Protein AF-A0A3D1BM35-F1 (afdb_monomer)

Structure (mmCIF, N/CA/C/O backbone):
data_AF-A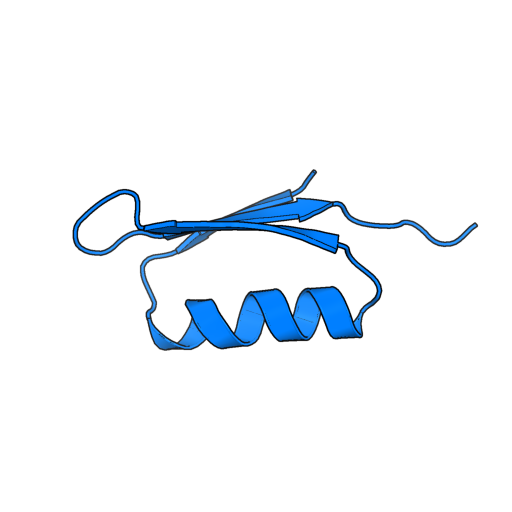0A3D1BM35-F1
#
_entry.id   AF-A0A3D1BM35-F1
#
loop_
_atom_site.group_PDB
_atom_site.id
_atom_site.type_symbol
_atom_site.label_atom_id
_atom_site.label_alt_id
_atom_site.label_comp_id
_atom_site.label_asym_id
_atom_site.label_entity_id
_atom_site.label_seq_id
_atom_site.pdbx_PDB_ins_code
_atom_site.Cartn_x
_atom_site.Cartn_y
_atom_site.Cartn_z
_atom_site.occupancy
_atom_site.B_iso_or_equiv
_atom_site.auth_seq_id
_atom_site.auth_comp_id
_atom_site.auth_asym_id
_atom_site.auth_atom_id
_atom_site.pdbx_PDB_model_num
ATOM 1 N N . VAL A 1 1 ? -5.673 5.711 -12.491 1.00 92.38 1 VAL A N 1
ATOM 2 C CA . VAL A 1 1 ? -5.327 5.600 -11.053 1.00 92.38 1 VAL A CA 1
ATOM 3 C C . VAL A 1 1 ? -6.258 4.564 -10.454 1.00 92.38 1 VAL A C 1
ATOM 5 O O . VAL A 1 1 ? -7.435 4.603 -10.782 1.00 92.38 1 VAL A O 1
ATOM 8 N N . LEU A 1 2 ? -5.722 3.612 -9.693 1.00 96.06 2 LEU A N 1
ATOM 9 C CA . LEU A 1 2 ? -6.471 2.603 -8.949 1.00 96.06 2 LEU A CA 1
ATOM 10 C C . LEU A 1 2 ? -6.563 3.048 -7.489 1.00 96.06 2 LEU A C 1
ATOM 12 O O . LEU A 1 2 ? -5.558 3.474 -6.922 1.00 96.06 2 LEU A O 1
ATOM 16 N N . GLU A 1 3 ? -7.745 2.927 -6.902 1.00 97.75 3 GLU A N 1
ATOM 17 C CA . GLU A 1 3 ? -7.981 3.161 -5.482 1.00 97.75 3 GLU A CA 1
ATOM 18 C C . GLU A 1 3 ? -8.415 1.853 -4.822 1.00 97.75 3 GLU A C 1
ATOM 20 O O . GLU A 1 3 ? -9.218 1.104 -5.378 1.00 97.75 3 GLU A O 1
ATOM 25 N N . ILE A 1 4 ? -7.831 1.563 -3.665 1.00 97.56 4 ILE A N 1
ATOM 26 C CA . ILE A 1 4 ? -8.061 0.346 -2.896 1.00 97.56 4 ILE A CA 1
ATOM 27 C C . ILE A 1 4 ? -8.507 0.781 -1.504 1.00 97.56 4 ILE A C 1
ATOM 29 O O . ILE A 1 4 ? -7.745 1.442 -0.800 1.00 97.56 4 ILE A O 1
ATOM 33 N N . LEU A 1 5 ? -9.726 0.401 -1.126 1.00 98.00 5 LEU A N 1
ATOM 34 C CA . LEU A 1 5 ? -10.264 0.557 0.222 1.00 98.00 5 LEU A CA 1
ATOM 35 C C . LEU A 1 5 ? -10.184 -0.794 0.938 1.00 98.00 5 LEU A C 1
ATOM 37 O O . LEU A 1 5 ? -10.630 -1.802 0.387 1.00 98.00 5 LEU A O 1
ATOM 41 N N . LEU A 1 6 ? -9.597 -0.825 2.132 1.00 97.38 6 LEU A N 1
ATOM 42 C CA . LEU A 1 6 ? -9.453 -2.048 2.922 1.00 97.38 6 LEU A CA 1
ATOM 43 C C . LEU A 1 6 ? -9.465 -1.770 4.427 1.00 97.38 6 LEU A C 1
ATOM 45 O O . LEU A 1 6 ? -9.041 -0.705 4.861 1.00 97.38 6 LEU A O 1
ATOM 49 N N . ASP A 1 7 ? -9.850 -2.769 5.211 1.00 97.50 7 ASP A N 1
ATOM 50 C CA . ASP A 1 7 ? -9.878 -2.761 6.680 1.00 97.50 7 ASP A CA 1
ATOM 51 C C . ASP A 1 7 ? -8.885 -3.766 7.299 1.00 97.50 7 ASP A C 1
ATOM 53 O O . ASP A 1 7 ? -8.904 -4.034 8.499 1.00 97.50 7 ASP A O 1
ATOM 57 N N . TYR A 1 8 ? -7.995 -4.336 6.479 1.00 96.44 8 TYR A N 1
ATOM 58 C CA . TYR A 1 8 ? -7.085 -5.409 6.872 1.00 96.44 8 TYR A CA 1
ATOM 59 C C . TYR A 1 8 ? -5.656 -4.891 7.141 1.00 96.44 8 TYR A C 1
ATOM 61 O O . TYR A 1 8 ? -4.916 -4.608 6.188 1.00 96.44 8 TYR A O 1
ATOM 69 N N . PRO A 1 9 ? -5.202 -4.802 8.413 1.00 91.62 9 PRO A N 1
ATOM 70 C CA . PRO A 1 9 ? -3.975 -4.084 8.769 1.00 91.62 9 PRO A CA 1
ATOM 71 C C . PRO A 1 9 ? -2.699 -4.615 8.107 1.00 91.62 9 PRO A C 1
ATOM 73 O O . PRO A 1 9 ? -1.771 -3.872 7.779 1.00 91.62 9 PRO A O 1
ATOM 76 N N . GLU A 1 10 ? -2.645 -5.924 7.884 1.00 93.31 10 GLU A N 1
ATOM 77 C CA . GLU A 1 10 ? -1.475 -6.599 7.325 1.00 93.31 10 GLU A CA 1
ATOM 78 C C . GLU A 1 10 ? -1.294 -6.287 5.832 1.00 93.31 10 GLU A C 1
ATOM 80 O O . GLU A 1 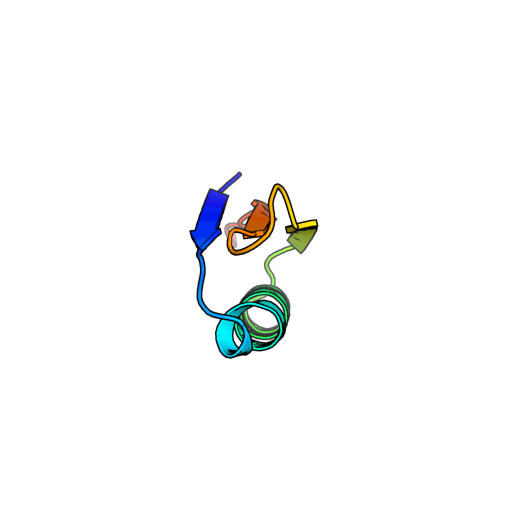10 ? -0.163 -6.236 5.333 1.00 93.31 10 GLU A O 1
ATOM 85 N N . ALA A 1 11 ? -2.388 -6.007 5.118 1.00 96.31 11 ALA A N 1
ATOM 86 C CA . ALA A 1 11 ? -2.355 -5.652 3.704 1.00 96.31 11 ALA A CA 1
ATOM 87 C C . ALA A 1 11 ? -1.870 -4.216 3.451 1.00 96.31 11 ALA A C 1
ATOM 89 O O . ALA A 1 11 ? -1.269 -3.972 2.403 1.00 96.31 11 ALA A O 1
ATOM 90 N N . ILE A 1 12 ? -2.001 -3.306 4.425 1.00 96.00 12 ILE A N 1
ATOM 91 C CA . ILE A 1 12 ? -1.570 -1.899 4.303 1.00 96.00 12 ILE A CA 1
ATOM 92 C C . ILE A 1 12 ? -0.080 -1.791 3.960 1.00 96.00 12 ILE A C 1
ATOM 94 O O . ILE A 1 12 ? 0.325 -0.906 3.216 1.00 96.00 12 ILE A O 1
ATOM 98 N N . ARG A 1 13 ? 0.755 -2.707 4.470 1.00 94.12 13 ARG A N 1
ATOM 99 C CA . ARG A 1 13 ? 2.202 -2.724 4.185 1.00 94.12 13 ARG A CA 1
ATOM 100 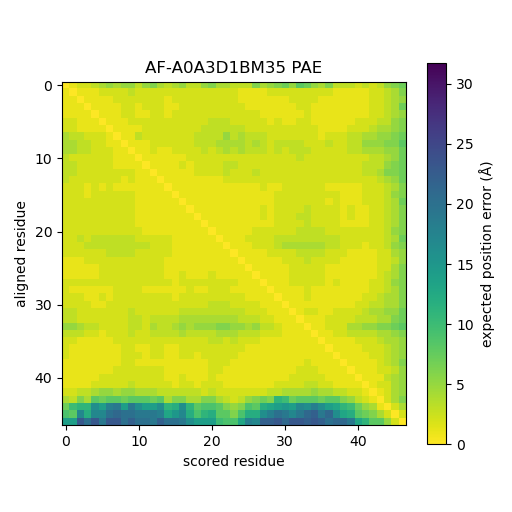C C . ARG A 1 13 ? 2.560 -3.574 2.968 1.00 94.12 13 ARG A C 1
ATOM 102 O O . ARG A 1 13 ? 3.536 -3.285 2.279 1.00 94.12 13 ARG A O 1
ATOM 109 N N . ARG A 1 14 ? 1.800 -4.644 2.715 1.00 97.44 14 ARG A N 1
ATOM 110 C CA . ARG A 1 14 ? 2.092 -5.608 1.643 1.00 97.44 14 ARG A CA 1
ATOM 111 C C . ARG A 1 14 ? 1.692 -5.078 0.270 1.00 97.44 14 ARG A C 1
ATOM 113 O O . ARG A 1 14 ? 2.462 -5.246 -0.672 1.00 97.44 14 ARG A O 1
ATOM 120 N N . ILE A 1 15 ? 0.531 -4.429 0.164 1.00 96.75 15 ILE A N 1
ATOM 121 C CA . ILE A 1 15 ? 0.001 -3.930 -1.110 1.00 96.75 15 ILE A CA 1
ATOM 122 C C . ILE A 1 15 ? 0.918 -2.858 -1.715 1.00 96.75 15 ILE A C 1
ATOM 124 O O . ILE A 1 15 ? 1.347 -3.067 -2.847 1.00 96.75 15 ILE A O 1
ATOM 128 N N . PRO A 1 16 ? 1.303 -1.772 -1.011 1.00 97.25 16 PRO A N 1
ATOM 129 C CA . PRO A 1 16 ? 2.163 -0.740 -1.595 1.00 97.25 16 PRO A CA 1
ATOM 130 C C . PRO A 1 16 ? 3.489 -1.311 -2.097 1.00 97.25 16 PRO A C 1
ATOM 132 O O . PRO A 1 16 ? 3.857 -1.089 -3.245 1.00 97.25 16 PRO A O 1
ATOM 135 N N . LYS A 1 17 ? 4.137 -2.154 -1.281 1.00 97.50 17 LYS A N 1
ATOM 136 C CA . LYS A 1 17 ? 5.391 -2.823 -1.643 1.00 97.50 17 LYS A CA 1
ATOM 137 C C . LYS A 1 17 ? 5.246 -3.697 -2.890 1.00 97.50 17 LYS A C 1
ATOM 139 O O . LYS A 1 17 ? 6.119 -3.686 -3.750 1.00 97.50 17 LYS A O 1
ATOM 144 N N . ALA A 1 18 ? 4.165 -4.470 -2.995 1.00 97.06 18 ALA A N 1
ATOM 145 C CA . ALA A 1 18 ? 3.912 -5.286 -4.178 1.00 97.06 18 ALA A CA 1
ATOM 146 C C . ALA A 1 18 ? 3.699 -4.412 -5.422 1.00 97.06 18 ALA A C 1
ATOM 148 O O . ALA A 1 18 ? 4.270 -4.699 -6.467 1.00 97.06 18 ALA A O 1
ATOM 149 N N . MET A 1 19 ? 2.928 -3.328 -5.302 1.00 96.50 19 MET A N 1
ATOM 150 C CA . MET A 1 19 ? 2.668 -2.408 -6.412 1.00 96.50 19 MET A CA 1
ATOM 151 C C . MET A 1 19 ? 3.956 -1.747 -6.915 1.00 96.50 19 MET A C 1
ATOM 153 O O . MET A 1 19 ? 4.190 -1.737 -8.120 1.00 96.50 19 MET A O 1
ATOM 157 N N . GLU A 1 20 ? 4.822 -1.282 -6.013 1.00 95.94 20 GLU A N 1
ATOM 158 C CA . GLU A 1 20 ? 6.144 -0.744 -6.369 1.00 95.94 20 GLU A CA 1
ATOM 159 C C . GLU A 1 20 ? 7.036 -1.796 -7.035 1.00 95.94 20 GLU A C 1
ATOM 161 O O . GLU A 1 20 ? 7.651 -1.519 -8.063 1.00 95.94 20 GLU A O 1
ATOM 166 N N . ASN A 1 21 ? 7.054 -3.029 -6.515 1.00 97.00 21 ASN A N 1
ATOM 167 C CA . ASN A 1 21 ? 7.804 -4.136 -7.119 1.00 97.00 21 ASN A CA 1
ATOM 168 C C . ASN A 1 21 ? 7.327 -4.475 -8.541 1.00 97.00 21 ASN A C 1
ATOM 170 O O . ASN A 1 21 ? 8.124 -4.925 -9.359 1.00 97.00 21 ASN A O 1
ATOM 174 N N . TYR A 1 22 ? 6.044 -4.263 -8.841 1.00 94.69 22 TYR A N 1
ATOM 175 C CA . TYR A 1 22 ? 5.483 -4.425 -10.185 1.00 94.69 22 TYR A CA 1
ATOM 176 C C . TYR A 1 22 ? 5.687 -3.195 -11.085 1.00 94.69 22 TYR A C 1
ATOM 178 O O . TYR A 1 22 ? 5.147 -3.144 -12.188 1.00 94.69 22 TYR A O 1
ATOM 186 N N . GLY A 1 23 ? 6.464 -2.204 -10.637 1.00 95.62 23 GLY A N 1
ATOM 187 C CA . GLY A 1 23 ? 6.762 -0.994 -11.402 1.00 95.62 23 GLY A CA 1
ATOM 188 C C . GLY A 1 23 ? 5.634 0.034 -11.391 1.00 95.62 23 GLY A C 1
ATOM 189 O O . GLY A 1 23 ? 5.643 0.966 -12.189 1.00 95.62 23 GLY A O 1
ATOM 190 N N . HIS A 1 24 ? 4.644 -0.115 -10.512 1.00 96.50 24 HIS A N 1
ATOM 191 C CA . HIS 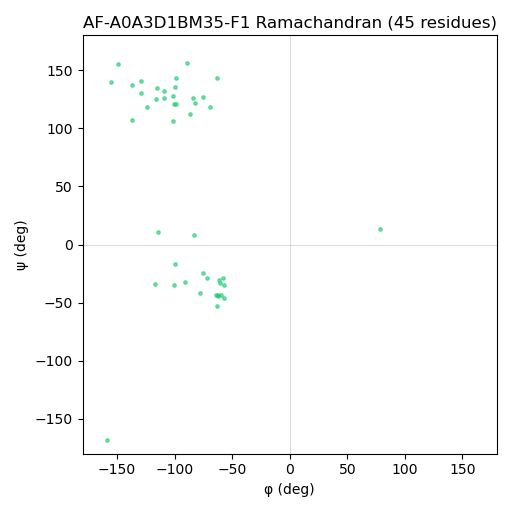A 1 24 ? 3.595 0.880 -10.330 1.00 96.50 24 HIS A CA 1
ATOM 192 C C . HIS A 1 24 ? 3.999 1.905 -9.275 1.00 96.50 24 HIS 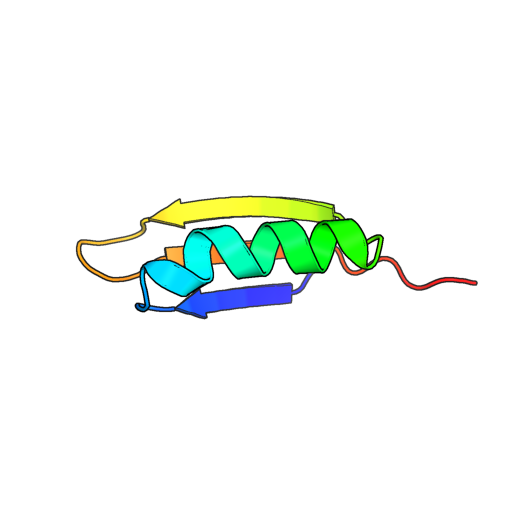A C 1
ATOM 194 O O . HIS A 1 24 ? 4.788 1.629 -8.373 1.00 96.50 24 HIS A O 1
ATOM 200 N N . LYS A 1 25 ? 3.414 3.100 -9.350 1.00 97.38 25 LYS A N 1
ATOM 201 C CA . LYS A 1 25 ? 3.708 4.169 -8.397 1.00 97.38 25 LYS A CA 1
ATOM 202 C C . LYS A 1 25 ? 2.623 4.263 -7.334 1.00 97.38 25 LYS A C 1
ATOM 204 O O . LYS A 1 25 ? 1.464 4.536 -7.650 1.00 97.38 25 LYS A O 1
ATOM 209 N N . VAL A 1 26 ? 2.999 4.108 -6.068 1.00 97.69 26 VAL A N 1
ATOM 210 C CA . VAL A 1 26 ? 2.110 4.397 -4.935 1.00 97.69 26 VAL A CA 1
ATOM 211 C C . VAL A 1 26 ? 2.012 5.912 -4.768 1.00 97.69 26 VAL A C 1
ATOM 213 O O . VAL A 1 26 ? 3.017 6.617 -4.711 1.00 97.69 26 VAL A O 1
ATOM 216 N N . LEU A 1 27 ? 0.785 6.424 -4.745 1.00 98.12 27 LEU A N 1
ATOM 217 C CA . LEU A 1 27 ? 0.496 7.852 -4.604 1.00 98.12 27 LEU A CA 1
ATOM 218 C C . LEU A 1 27 ? 0.106 8.213 -3.173 1.00 98.12 27 LEU A C 1
ATOM 220 O O . LEU A 1 27 ? 0.407 9.312 -2.715 1.00 98.12 27 LEU A O 1
ATOM 224 N N . LYS A 1 28 ? -0.596 7.305 -2.489 1.00 97.19 28 LYS A N 1
ATOM 225 C CA . LYS A 1 28 ? -1.200 7.564 -1.184 1.00 97.19 28 LYS A CA 1
ATOM 226 C C . LYS A 1 28 ? -1.391 6.262 -0.417 1.00 97.19 28 LYS A C 1
ATOM 228 O O . LYS A 1 28 ? -1.800 5.268 -1.010 1.00 97.19 28 LYS A O 1
ATOM 233 N N . VAL A 1 29 ? -1.132 6.305 0.886 1.00 97.56 29 VAL A N 1
ATOM 234 C CA . VAL A 1 29 ? -1.535 5.299 1.876 1.00 97.56 29 VAL A CA 1
ATOM 235 C C . VAL A 1 29 ? -2.031 6.085 3.085 1.00 97.56 29 VAL A C 1
ATOM 237 O O . VAL A 1 29 ? -1.231 6.729 3.760 1.00 97.56 29 VAL A O 1
ATOM 240 N N . GLU A 1 30 ? -3.339 6.104 3.319 1.00 98.06 30 GLU A N 1
ATOM 241 C CA . GLU A 1 30 ? -3.956 6.913 4.376 1.00 98.06 30 GLU A CA 1
ATOM 242 C C . GLU A 1 30 ? -5.020 6.110 5.119 1.00 98.06 30 GLU A C 1
ATOM 244 O O . GLU A 1 30 ? -5.835 5.431 4.498 1.00 98.06 30 GLU A O 1
ATOM 249 N N . GLN A 1 31 ? -5.029 6.226 6.444 1.00 97.69 31 GLN A N 1
ATOM 250 C CA . GLN A 1 31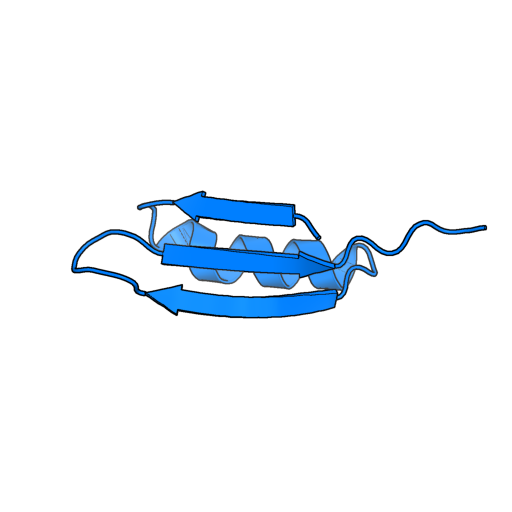 ? -6.123 5.750 7.277 1.00 97.69 31 GLN A CA 1
ATOM 251 C C . GLN A 1 31 ? -7.239 6.793 7.285 1.00 97.69 31 GLN A C 1
ATOM 253 O O . GLN A 1 31 ? -7.007 7.932 7.687 1.00 97.69 31 GLN A O 1
ATOM 258 N N . ILE A 1 32 ? -8.442 6.414 6.857 1.00 97.44 32 ILE A N 1
ATOM 259 C CA . ILE A 1 32 ? -9.568 7.352 6.734 1.00 97.44 32 ILE A CA 1
ATOM 260 C C . ILE A 1 32 ? -10.543 7.276 7.915 1.00 97.44 32 ILE A C 1
ATOM 262 O O . ILE A 1 32 ? -11.328 8.200 8.119 1.00 97.44 32 ILE A O 1
ATOM 266 N N . ASN A 1 33 ? -10.495 6.196 8.704 1.00 96.31 33 ASN A N 1
ATOM 267 C CA . ASN A 1 33 ? -11.215 6.048 9.971 1.00 96.31 33 ASN A CA 1
ATOM 268 C C . ASN A 1 33 ? -10.548 4.969 10.856 1.00 96.31 33 ASN A C 1
ATOM 270 O O . ASN A 1 33 ? -9.438 4.525 10.579 1.00 96.31 33 ASN A O 1
ATOM 274 N N . ASN A 1 34 ? -11.207 4.533 11.932 1.00 95.88 34 ASN A N 1
ATOM 275 C CA . ASN A 1 34 ? -10.626 3.591 12.896 1.00 95.88 34 ASN A CA 1
ATOM 276 C C . ASN A 1 34 ? -10.170 2.252 12.291 1.00 95.88 34 ASN A C 1
ATOM 278 O O . ASN A 1 34 ? -9.231 1.655 12.816 1.00 95.88 34 ASN A O 1
ATOM 282 N N . THR A 1 35 ? -10.800 1.787 11.214 1.00 96.00 35 THR A N 1
ATOM 283 C CA . THR A 1 35 ? -10.514 0.485 10.593 1.00 96.00 35 THR A CA 1
ATOM 284 C C . THR A 1 35 ? -9.996 0.617 9.170 1.00 96.00 35 THR A C 1
ATOM 286 O O . THR A 1 35 ? -9.123 -0.149 8.770 1.00 96.00 35 THR A O 1
ATOM 289 N N . ASP A 1 36 ? -10.477 1.612 8.431 1.00 97.75 36 ASP A N 1
ATOM 290 C CA . ASP A 1 36 ? -10.378 1.626 6.980 1.00 97.75 36 ASP A CA 1
ATOM 291 C C . ASP A 1 36 ? -9.212 2.474 6.478 1.00 97.75 36 ASP A C 1
ATOM 293 O O . ASP A 1 36 ? -8.899 3.557 6.989 1.00 97.75 36 ASP A O 1
ATOM 297 N N . TRP A 1 37 ? -8.609 1.984 5.402 1.00 98.38 37 TRP A N 1
ATOM 298 C CA . TRP A 1 37 ? -7.458 2.562 4.735 1.00 98.38 37 TRP A CA 1
ATOM 299 C C . TRP A 1 37 ? -7.710 2.703 3.246 1.00 98.38 37 TRP A C 1
ATOM 301 O O . TRP A 1 37 ? -8.250 1.804 2.602 1.00 98.38 37 TRP A O 1
ATOM 311 N N . VAL A 1 38 ? -7.235 3.813 2.693 1.00 98.19 38 VAL A N 1
ATOM 312 C CA . VAL A 1 38 ? -7.221 4.091 1.262 1.00 98.19 38 VAL A CA 1
ATOM 313 C C . VAL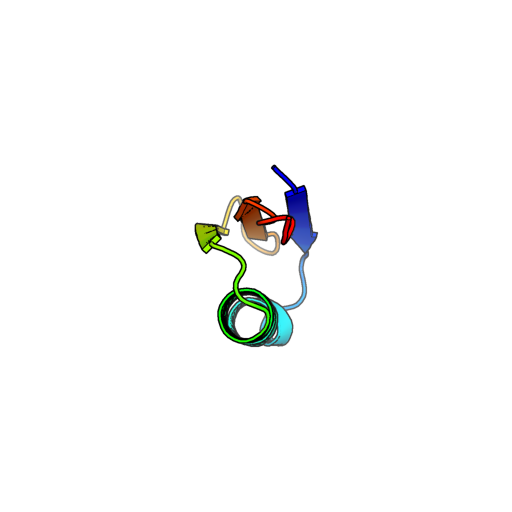 A 1 38 ? -5.787 4.025 0.758 1.00 98.19 38 VAL A C 1
ATOM 315 O O . VAL A 1 38 ? -4.898 4.725 1.253 1.00 98.19 38 VAL A O 1
ATOM 318 N N . ILE A 1 39 ? -5.568 3.210 -0.272 1.00 98.31 39 ILE A N 1
ATOM 319 C CA . I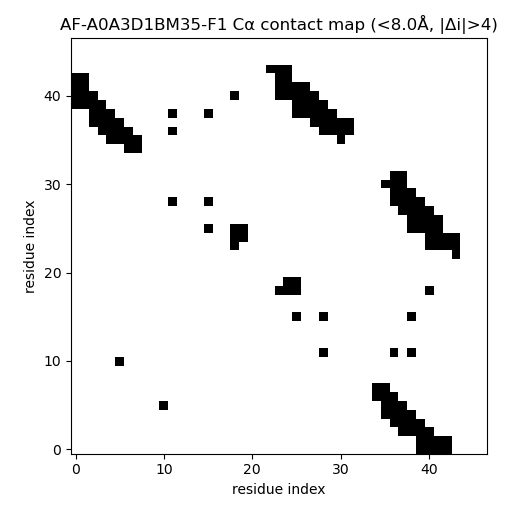LE A 1 39 ? -4.319 3.154 -1.029 1.00 98.31 39 ILE A CA 1
ATOM 320 C C . ILE A 1 39 ? -4.607 3.594 -2.462 1.00 98.31 39 ILE A C 1
ATOM 322 O O . ILE A 1 39 ? -5.453 3.009 -3.134 1.00 98.31 39 ILE A O 1
ATOM 326 N N . GLN A 1 40 ? -3.879 4.596 -2.953 1.00 98.25 40 GLN A N 1
ATOM 327 C CA . GLN A 1 40 ? -3.958 5.023 -4.351 1.00 98.25 40 GLN A CA 1
ATOM 328 C C . GLN A 1 40 ? -2.687 4.642 -5.097 1.00 98.25 40 GLN A C 1
ATOM 330 O O . GLN A 1 40 ? -1.573 4.916 -4.645 1.00 98.25 40 GLN A O 1
ATOM 335 N N . VAL A 1 41 ? -2.858 4.049 -6.274 1.00 98.00 41 VAL A N 1
ATOM 336 C CA . VAL A 1 41 ? -1.773 3.557 -7.123 1.00 98.00 41 VAL A CA 1
ATOM 337 C C . VAL A 1 41 ? -1.959 4.088 -8.539 1.00 98.00 41 VAL A C 1
ATOM 339 O O . VAL A 1 41 ? -3.025 3.968 -9.150 1.00 98.00 41 VAL A O 1
ATOM 342 N N . ARG A 1 42 ? -0.909 4.665 -9.114 1.00 97.25 42 ARG A N 1
ATOM 343 C CA . ARG A 1 42 ? -0.832 4.898 -10.554 1.00 97.25 42 ARG A CA 1
ATOM 344 C C . ARG A 1 42 ? -0.271 3.642 -11.203 1.00 97.25 42 ARG A C 1
ATOM 346 O O . ARG A 1 42 ? 0.886 3.292 -10.992 1.00 97.25 42 ARG A O 1
ATOM 353 N N . LYS A 1 43 ? -1.119 2.961 -11.972 1.00 93.88 43 LYS A N 1
ATOM 354 C CA . LYS A 1 43 ? -0.687 1.864 -12.830 1.00 93.88 43 LYS A CA 1
ATOM 355 C C . LYS A 1 43 ? 0.148 2.450 -13.961 1.00 93.88 43 LYS A C 1
ATOM 357 O O . LYS A 1 43 ? -0.367 3.254 -14.732 1.00 93.88 43 LYS A O 1
ATOM 362 N N . GLU A 1 44 ? 1.401 2.040 -14.025 1.00 90.81 44 GLU A N 1
ATOM 363 C CA . GLU A 1 44 ? 2.237 2.243 -15.201 1.00 90.81 44 GLU A CA 1
ATO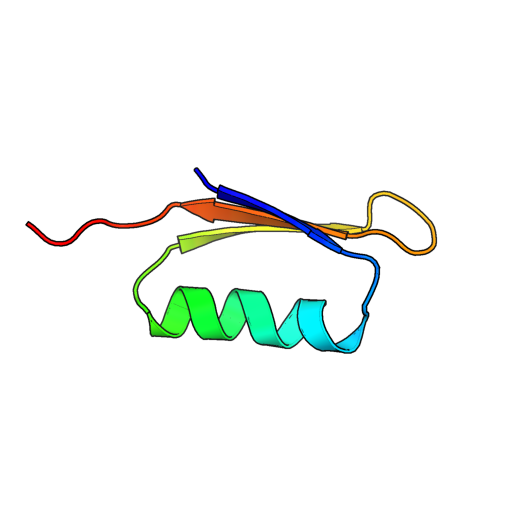M 364 C C . GLU A 1 44 ? 1.926 1.094 -16.171 1.00 90.81 44 GLU A C 1
ATOM 366 O O . GLU A 1 44 ? 1.901 -0.075 -15.769 1.00 90.81 44 GLU A O 1
ATOM 371 N N . VAL A 1 45 ? 1.579 1.425 -17.413 1.00 81.25 45 VAL A N 1
ATOM 372 C CA . VAL A 1 45 ? 1.400 0.448 -18.493 1.00 81.25 45 VAL A CA 1
ATOM 373 C C . VAL A 1 45 ? 2.704 0.490 -19.277 1.00 81.25 45 VAL A C 1
ATOM 375 O O . VAL A 1 45 ? 3.097 1.570 -19.703 1.00 81.25 45 VAL A O 1
ATOM 378 N N . GLY A 1 46 ? 3.410 -0.637 -19.378 1.00 70.56 46 GLY A N 1
ATOM 379 C CA . GLY A 1 46 ? 4.552 -0.725 -20.290 1.00 70.56 46 GLY A CA 1
ATOM 380 C C . GLY A 1 46 ? 4.072 -0.538 -21.729 1.00 70.56 46 GLY A C 1
ATOM 381 O O . GLY A 1 46 ? 2.961 -0.977 -22.039 1.00 70.56 46 GLY A O 1
ATOM 382 N N . ASP A 1 47 ? 4.879 0.142 -22.545 1.00 60.38 47 ASP A N 1
ATOM 383 C CA . ASP A 1 47 ? 4.643 0.317 -23.986 1.00 60.38 47 ASP A CA 1
ATOM 384 C C . ASP A 1 47 ? 4.518 -1.025 -24.730 1.00 60.38 47 ASP A C 1
ATOM 386 O O . ASP A 1 47 ? 5.237 -1.989 -24.361 1.00 60.38 47 ASP A O 1
#

Sequence (47 aa):
VLEILLDYPEAIRRIPKAMENYGHKVLKVEQINNTDWVIQVRKEVGD

Secondary structure (DSSP, 8-state):
-EEEEE--HHHHHHHHHHHHHTTPEEEEEEE-SSS-EEEEEEPPPP-

Radius of gyration: 10.88 Å; Cα contacts (8 Å, |Δi|>4): 74; chains: 1; bounding box: 19×14×37 Å

Solvent-accessible surface area (backbone atoms only — not comparable to full-atom values): 2864 Å² total; per-residue (Å²): 117,50,78,44,79,47,65,55,77,74,50,69,64,49,50,54,56,51,40,44,75,72,64,23,46,73,75,46,80,45,74,80,55,99,60,36,32,42,37,32,32,40,76,65,76,82,133

Foldseek 3Di:
DDKDKDQDPVVLVVVCVVCVVVVKDWDDWDDPDPRMIITDIHDDDDD

Nearest PDB structures (foldseek):
  3i31-assembly1_A  TM=5.918E-01  e=4.790E-01  Thermus thermophilus HB27
  5mao-assembly2_B  TM=5.328E-01  e=4.790E-01  Thermus thermophilus HB27
  4fn5-assembly1_A  TM=7.079E-01  e=1.863E+00  Pseudomonas aeruginosa PAO1
  3drx-assembly1_E  TM=4.425E-01  e=2.801E+00  Homo sapiens
  3izp-assembly1_E  TM=5.338E-01  e=5.912E+00  Thermus thermophilus

Mean predicted aligned error: 2.86 Å

pLDDT: mean 94.87, std 6.88, range [60.38, 98.38]